Protein AF-A0AAV5Y856-F1 (afdb_monomer_lite)

Structure (mmCIF, N/CA/C/O backbone):
data_AF-A0AAV5Y856-F1
#
_entry.id   AF-A0AAV5Y856-F1
#
loop_
_atom_site.group_PDB
_atom_site.id
_atom_site.type_symbol
_atom_site.label_atom_id
_atom_site.label_alt_id
_atom_site.label_comp_id
_atom_site.label_asym_id
_atom_site.label_entity_id
_atom_site.label_seq_id
_atom_site.pdbx_PDB_ins_code
_atom_site.Cartn_x
_atom_site.Cartn_y
_atom_site.Cartn_z
_atom_site.occupancy
_atom_site.B_iso_or_equiv
_atom_site.auth_seq_id
_atom_site.auth_comp_id
_atom_site.auth_asym_id
_atom_site.auth_atom_id
_atom_site.pdbx_PDB_model_num
ATOM 1 N N . MET A 1 1 ? -7.740 5.670 14.185 1.00 95.50 1 MET A N 1
ATOM 2 C CA . MET A 1 1 ? -6.278 5.711 14.469 1.00 95.50 1 MET A CA 1
ATOM 3 C C . MET A 1 1 ? -5.568 6.446 13.343 1.00 95.50 1 MET A C 1
ATOM 5 O O . MET A 1 1 ? -6.128 6.472 12.254 1.00 95.50 1 MET A O 1
ATOM 9 N N . LYS A 1 2 ? -4.370 6.988 13.594 1.00 98.06 2 LYS A N 1
ATOM 10 C CA . LYS A 1 2 ? -3.499 7.584 12.568 1.00 98.06 2 LYS A CA 1
ATOM 11 C C . LYS A 1 2 ? -2.382 6.609 12.210 1.00 98.06 2 LYS A C 1
ATOM 13 O O . LYS A 1 2 ? -1.757 6.069 13.120 1.00 98.06 2 LYS A O 1
ATOM 18 N N . ILE A 1 3 ? -2.172 6.352 10.923 1.00 98.38 3 ILE A N 1
ATOM 19 C CA . ILE A 1 3 ? -1.254 5.314 10.446 1.00 98.38 3 ILE A CA 1
ATOM 20 C C . ILE A 1 3 ? -0.408 5.863 9.295 1.00 98.38 3 ILE A C 1
ATOM 22 O O . ILE A 1 3 ? -0.949 6.348 8.303 1.00 98.38 3 ILE A O 1
ATOM 26 N N . GLY A 1 4 ? 0.915 5.769 9.427 1.00 98.25 4 GLY A N 1
ATOM 27 C CA . GLY A 1 4 ? 1.860 6.033 8.343 1.00 98.25 4 GLY A CA 1
ATOM 28 C C . GLY A 1 4 ? 2.320 4.725 7.705 1.00 98.25 4 GLY A C 1
ATOM 29 O O . GLY A 1 4 ? 2.772 3.826 8.412 1.00 98.25 4 GLY A O 1
ATOM 30 N N . VAL A 1 5 ? 2.205 4.619 6.383 1.00 97.94 5 VAL A N 1
ATOM 31 C CA . VAL A 1 5 ? 2.682 3.485 5.582 1.00 97.94 5 VAL A CA 1
ATOM 32 C C . VAL A 1 5 ? 3.831 3.969 4.704 1.00 97.94 5 VAL A C 1
ATOM 34 O O . VAL A 1 5 ? 3.652 4.867 3.882 1.00 97.94 5 VAL A O 1
ATOM 37 N N . LEU A 1 6 ? 5.011 3.378 4.884 1.00 96.62 6 LEU A N 1
ATOM 38 C CA . LEU A 1 6 ? 6.191 3.650 4.065 1.00 96.62 6 LEU A CA 1
ATOM 39 C C . LEU A 1 6 ? 6.295 2.576 2.977 1.00 96.62 6 LEU A C 1
ATOM 41 O O . LEU A 1 6 ? 6.504 1.404 3.284 1.00 96.62 6 LEU A O 1
ATOM 45 N N . GLY A 1 7 ? 6.131 2.985 1.720 1.00 93.50 7 GLY A N 1
ATOM 46 C CA . GLY A 1 7 ? 6.109 2.119 0.544 1.00 93.50 7 GLY A CA 1
ATOM 47 C C . GLY A 1 7 ? 4.707 1.952 -0.056 1.00 93.50 7 GLY A C 1
ATOM 48 O O . GLY A 1 7 ? 3.779 1.469 0.595 1.00 93.50 7 GLY A O 1
ATOM 49 N N . GLY A 1 8 ? 4.571 2.304 -1.333 1.00 92.38 8 GLY A N 1
ATOM 50 C CA . GLY A 1 8 ? 3.363 2.219 -2.158 1.00 92.38 8 GLY A CA 1
ATOM 51 C C . GLY A 1 8 ? 3.210 0.905 -2.931 1.00 92.38 8 GLY A C 1
ATOM 52 O O . GLY A 1 8 ? 2.480 0.857 -3.916 1.00 92.38 8 GLY A O 1
ATOM 53 N N . GLY A 1 9 ? 3.889 -0.168 -2.522 1.00 90.81 9 GLY A N 1
ATOM 54 C CA . GLY A 1 9 ? 3.683 -1.495 -3.108 1.00 90.81 9 GLY A CA 1
ATOM 55 C C . GLY A 1 9 ? 2.453 -2.223 -2.531 1.00 90.81 9 GLY A C 1
ATOM 56 O O . GLY A 1 9 ? 2.026 -1.888 -1.426 1.00 90.81 9 GLY A O 1
ATOM 57 N N . PRO A 1 10 ? 1.898 -3.263 -3.193 1.00 91.06 10 PRO A N 1
ATOM 58 C CA . PRO A 1 10 ? 0.909 -4.197 -2.666 1.00 91.06 10 PRO A CA 1
ATOM 59 C C . PRO A 1 10 ? 0.914 -4.517 -1.183 1.00 91.06 10 PRO A C 1
ATOM 61 O O . PRO A 1 10 ? -0.164 -4.466 -0.617 1.00 91.06 10 PRO A O 1
ATOM 64 N N . ALA A 1 11 ? 2.036 -4.782 -0.510 1.00 91.94 11 ALA A N 1
ATOM 65 C CA . ALA A 1 11 ? 1.985 -5.000 0.940 1.00 91.94 11 ALA A CA 1
ATOM 66 C C . ALA A 1 11 ? 1.429 -3.770 1.692 1.00 91.94 11 ALA A C 1
ATOM 68 O O . ALA A 1 11 ? 0.475 -3.891 2.463 1.00 91.94 11 ALA A O 1
ATOM 69 N N . GLY A 1 12 ? 1.970 -2.579 1.416 1.00 94.69 12 GLY A N 1
ATOM 70 C CA . GLY A 1 12 ? 1.537 -1.324 2.035 1.00 94.69 12 GLY A CA 1
ATOM 71 C C . GLY A 1 12 ? 0.127 -0.910 1.613 1.00 94.69 12 GLY A C 1
ATOM 72 O O . GLY A 1 12 ? -0.702 -0.567 2.458 1.00 94.69 12 GLY A O 1
ATOM 73 N N . LEU A 1 13 ? -0.183 -1.008 0.317 1.00 94.50 13 LEU A N 1
ATOM 74 C CA . LEU A 1 13 ? -1.508 -0.665 -0.210 1.00 94.50 13 LEU A CA 1
ATOM 75 C C . LEU A 1 13 ? -2.595 -1.636 0.265 1.00 94.50 13 LEU A C 1
ATOM 77 O O . LEU A 1 13 ? -3.697 -1.207 0.608 1.00 94.50 13 LEU A O 1
ATOM 81 N N . TYR A 1 14 ? -2.295 -2.933 0.332 1.00 96.31 14 TYR A N 1
ATOM 82 C CA . TYR A 1 14 ? -3.233 -3.937 0.825 1.00 96.31 14 TYR A CA 1
ATOM 83 C C . TYR A 1 14 ? -3.491 -3.766 2.319 1.00 96.31 14 TYR A C 1
ATOM 85 O O . TYR A 1 14 ? -4.641 -3.796 2.751 1.00 96.31 14 TYR A O 1
ATOM 93 N N . PHE A 1 15 ? -2.451 -3.491 3.106 1.00 97.81 15 PHE A N 1
ATOM 94 C CA . PHE A 1 15 ? -2.624 -3.140 4.510 1.00 97.81 15 PHE A CA 1
ATOM 95 C C . PHE A 1 15 ? -3.503 -1.889 4.681 1.00 97.81 15 PHE A C 1
ATOM 97 O O . PHE A 1 15 ? -4.466 -1.919 5.450 1.00 97.81 15 PHE A O 1
ATOM 104 N N . ALA A 1 16 ? -3.241 -0.815 3.926 1.00 98.19 16 ALA A N 1
ATOM 105 C CA . ALA A 1 16 ? -4.054 0.402 3.972 1.00 98.19 16 ALA A CA 1
ATOM 106 C C . ALA A 1 16 ? -5.531 0.125 3.629 1.00 98.19 16 ALA A C 1
ATOM 108 O O . ALA A 1 16 ? -6.433 0.613 4.318 1.00 98.19 16 ALA A O 1
ATOM 109 N N . LEU A 1 17 ? -5.778 -0.712 2.615 1.00 98.19 17 LEU A N 1
ATOM 110 C CA . LEU A 1 17 ? -7.115 -1.178 2.249 1.00 98.19 17 LEU A CA 1
ATOM 111 C C . LEU A 1 17 ? -7.785 -1.940 3.398 1.00 98.19 17 LEU A C 1
ATOM 113 O O . LEU A 1 17 ? -8.928 -1.638 3.740 1.00 98.19 17 LEU A O 1
ATOM 117 N N . LEU A 1 18 ? -7.098 -2.912 4.003 1.00 98.38 18 LEU A N 1
ATOM 118 C CA . LEU A 1 18 ? -7.644 -3.710 5.103 1.00 98.38 18 LEU A CA 1
ATOM 119 C C . LEU A 1 18 ? -7.993 -2.845 6.317 1.00 98.38 18 LEU A C 1
ATOM 121 O O . LEU A 1 18 ? -9.076 -3.004 6.878 1.00 98.38 18 LEU A O 1
ATOM 125 N N . MET A 1 19 ? -7.139 -1.882 6.671 1.00 98.44 19 MET A N 1
ATOM 126 C CA . MET A 1 19 ? -7.420 -0.951 7.765 1.00 98.44 19 MET A CA 1
ATOM 127 C C . MET A 1 19 ? -8.650 -0.088 7.464 1.00 98.44 19 MET A C 1
ATOM 129 O O . MET A 1 19 ? -9.522 0.053 8.320 1.00 98.44 19 MET A O 1
ATOM 133 N N . LYS A 1 20 ? -8.792 0.429 6.235 1.00 98.19 20 LYS A N 1
ATOM 134 C CA . LYS A 1 20 ? -10.008 1.157 5.831 1.00 98.19 20 LYS A CA 1
ATOM 135 C C . LYS A 1 20 ? -11.257 0.276 5.828 1.00 98.19 20 LYS A C 1
ATOM 137 O O . LYS A 1 20 ? -12.323 0.759 6.202 1.00 98.19 2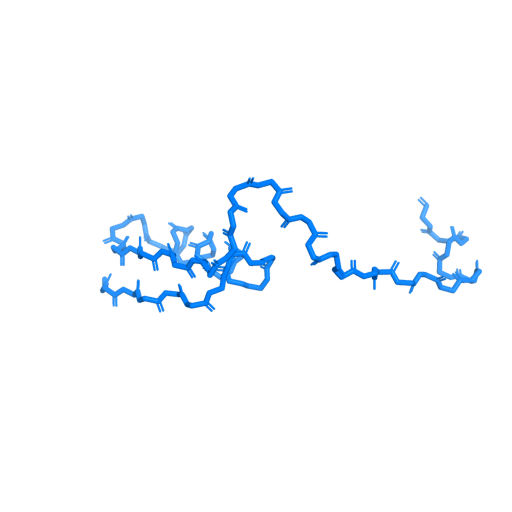0 LYS A O 1
ATOM 142 N N . ARG A 1 21 ? -11.138 -0.999 5.444 1.00 98.44 21 ARG A N 1
ATOM 143 C CA . ARG A 1 21 ? -12.244 -1.970 5.493 1.00 98.44 21 ARG A CA 1
ATOM 144 C C . ARG A 1 21 ? -12.664 -2.304 6.920 1.00 98.44 21 ARG A C 1
ATOM 146 O O . ARG A 1 21 ? -13.852 -2.472 7.161 1.00 98.44 21 ARG A O 1
ATOM 153 N N . GLN A 1 22 ? -11.710 -2.413 7.842 1.00 98.31 22 GLN A N 1
ATOM 154 C CA . GLN A 1 22 ? -11.996 -2.664 9.251 1.00 98.31 22 GLN A CA 1
ATOM 155 C C . GLN A 1 22 ? -12.718 -1.470 9.885 1.00 98.31 22 GLN A C 1
ATOM 157 O O . GLN A 1 22 ? -13.687 -1.658 10.616 1.00 98.31 22 GLN A O 1
ATOM 162 N N . ASN A 1 23 ? -12.259 -0.246 9.600 1.00 98.50 23 ASN A N 1
ATOM 163 C CA . ASN A 1 23 ? -12.924 0.980 10.028 1.00 98.50 23 ASN A CA 1
ATOM 164 C C . ASN A 1 23 ? -12.539 2.173 9.127 1.00 98.50 23 ASN A C 1
ATOM 166 O O . ASN A 1 23 ? -11.397 2.637 9.097 1.00 98.50 23 ASN A O 1
ATOM 170 N N . ALA A 1 24 ? 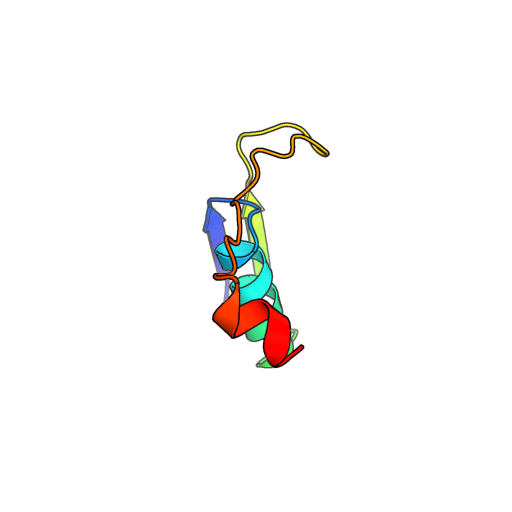-13.520 2.744 8.430 1.00 98.06 24 ALA A N 1
ATOM 171 C CA . ALA A 1 24 ? -13.289 3.839 7.487 1.00 98.06 24 ALA A CA 1
ATOM 172 C C . ALA A 1 24 ? -12.719 5.120 8.138 1.00 98.06 24 ALA A C 1
ATOM 174 O O . ALA A 1 24 ? -12.072 5.918 7.450 1.00 98.06 24 ALA A O 1
ATOM 175 N N . ALA A 1 25 ? -12.902 5.291 9.455 1.00 98.50 25 ALA A N 1
ATOM 176 C CA . ALA A 1 25 ? -12.418 6.435 10.228 1.00 98.50 25 ALA A CA 1
ATOM 177 C C . ALA A 1 25 ? -10.903 6.405 10.519 1.00 98.50 25 ALA A C 1
ATOM 179 O O . ALA A 1 25 ? -10.373 7.346 11.111 1.00 98.50 25 ALA A O 1
ATOM 180 N N . HIS A 1 26 ? -10.174 5.350 10.138 1.00 98.44 26 HIS A N 1
ATOM 181 C CA . HIS A 1 26 ? -8.710 5.375 10.197 1.00 98.44 26 HIS A CA 1
ATOM 182 C C . HIS A 1 26 ? -8.146 6.455 9.262 1.00 98.44 26 HIS A C 1
ATOM 184 O O . HIS A 1 26 ? -8.477 6.492 8.082 1.00 98.44 26 HIS A O 1
ATOM 190 N N . GLU A 1 27 ? -7.272 7.321 9.765 1.00 98.56 27 GLU A N 1
ATOM 191 C CA . GLU A 1 27 ? -6.509 8.281 8.965 1.00 98.56 27 GLU A CA 1
ATOM 192 C C . GLU A 1 27 ? -5.214 7.589 8.528 1.00 98.56 27 GLU A C 1
ATOM 194 O O . GLU A 1 27 ? -4.447 7.128 9.374 1.00 98.56 27 GLU A O 1
ATOM 199 N N . ILE A 1 28 ? -5.001 7.447 7.220 1.00 98.31 28 ILE A N 1
ATOM 200 C CA . ILE A 1 28 ? -3.879 6.682 6.665 1.00 98.31 28 ILE A CA 1
ATOM 201 C C . ILE A 1 28 ? -3.154 7.550 5.646 1.00 98.31 28 ILE A C 1
ATOM 203 O O . ILE A 1 28 ? -3.788 8.077 4.733 1.00 98.31 28 ILE A O 1
ATOM 207 N N . ILE A 1 29 ? -1.836 7.663 5.798 1.00 98.31 29 ILE A N 1
ATOM 208 C CA . ILE A 1 29 ? -0.947 8.329 4.846 1.00 98.31 29 ILE A CA 1
ATOM 209 C C . ILE A 1 29 ? -0.000 7.272 4.286 1.00 98.31 29 ILE A C 1
ATOM 211 O O . ILE A 1 29 ? 0.679 6.586 5.047 1.00 98.31 29 ILE A O 1
ATOM 215 N N . VAL A 1 30 ? 0.037 7.148 2.961 1.00 96.81 30 VAL A N 1
ATOM 216 C CA . VAL A 1 30 ? 0.997 6.300 2.246 1.00 96.81 30 VAL A CA 1
ATOM 217 C C . VAL A 1 30 ? 2.038 7.210 1.611 1.00 96.81 30 VAL A C 1
ATOM 219 O O . VAL A 1 30 ? 1.679 8.152 0.907 1.00 96.81 30 VAL A O 1
ATOM 222 N N . VAL A 1 31 ? 3.313 6.933 1.864 1.00 96.88 31 VAL A N 1
ATOM 223 C CA . VAL A 1 31 ? 4.438 7.663 1.274 1.00 96.88 31 VAL A CA 1
ATOM 224 C C . VAL A 1 31 ? 5.263 6.688 0.452 1.00 96.88 31 VAL A C 1
ATOM 226 O O . VAL A 1 31 ? 5.668 5.643 0.953 1.00 96.88 31 VAL A O 1
ATOM 229 N N . GLU A 1 32 ? 5.516 7.035 -0.805 1.00 93.94 32 GLU A N 1
ATOM 230 C CA . GLU A 1 32 ? 6.348 6.265 -1.726 1.00 93.94 32 GLU A CA 1
ATOM 231 C C . GLU A 1 32 ? 7.535 7.126 -2.166 1.00 93.94 32 GLU A C 1
ATOM 233 O O . GLU A 1 32 ? 7.375 8.320 -2.418 1.00 93.94 32 GLU A O 1
ATOM 238 N N . GLN A 1 33 ? 8.728 6.527 -2.217 1.00 94.12 33 GLN A N 1
ATOM 239 C CA . GLN A 1 33 ? 9.952 7.224 -2.629 1.00 94.12 33 GLN A CA 1
ATOM 240 C C . GLN A 1 33 ? 9.974 7.493 -4.140 1.00 94.12 33 GLN A C 1
ATOM 242 O O . GLN A 1 33 ? 10.583 8.460 -4.593 1.00 94.12 33 GLN A O 1
ATOM 247 N N . ASN A 1 34 ? 9.330 6.625 -4.920 1.00 91.00 34 ASN A N 1
ATOM 248 C CA . ASN A 1 34 ? 9.395 6.641 -6.369 1.00 91.00 34 ASN A CA 1
ATOM 249 C C . ASN A 1 34 ? 8.273 7.481 -7.007 1.00 91.00 34 ASN A C 1
ATOM 251 O O . ASN A 1 34 ? 7.181 7.591 -6.445 1.00 91.00 34 ASN A O 1
ATOM 255 N N . PRO A 1 35 ? 8.494 8.033 -8.217 1.00 91.56 35 PRO A N 1
ATOM 256 C CA . PRO A 1 35 ? 7.446 8.719 -8.967 1.00 91.56 35 PRO A CA 1
ATOM 257 C C . PRO A 1 35 ? 6.235 7.821 -9.253 1.00 91.56 35 PRO A C 1
ATOM 259 O O . PRO A 1 35 ? 6.355 6.603 -9.400 1.00 91.56 35 PRO A O 1
ATOM 262 N N . ALA A 1 36 ? 5.061 8.435 -9.416 1.00 87.06 36 ALA A N 1
ATOM 263 C CA . ALA A 1 36 ? 3.870 7.720 -9.861 1.00 87.06 36 ALA A CA 1
ATOM 264 C C . ALA A 1 36 ? 4.129 7.010 -11.204 1.00 87.06 36 ALA A C 1
ATOM 266 O O . ALA A 1 36 ? 4.681 7.596 -12.132 1.00 87.06 36 ALA A O 1
ATOM 267 N N . GLY A 1 37 ? 3.732 5.739 -11.302 1.00 81.50 37 GLY A N 1
ATOM 268 C CA . GLY A 1 37 ? 3.961 4.912 -12.492 1.00 81.50 37 GLY A CA 1
ATOM 269 C C . GLY A 1 37 ? 5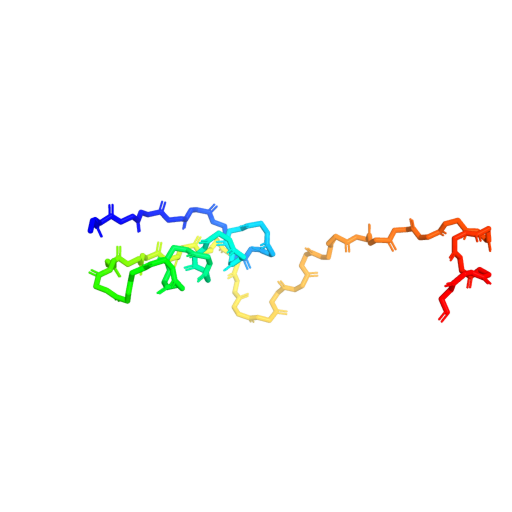.345 4.258 -12.568 1.00 81.50 37 GLY A C 1
ATOM 27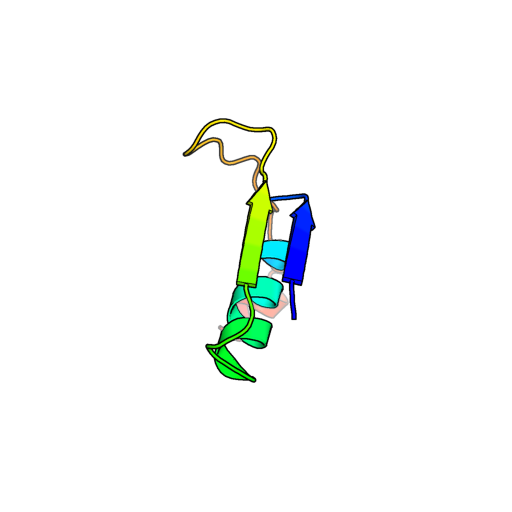0 O O . GLY A 1 37 ? 5.565 3.434 -13.456 1.00 81.50 37 GLY A O 1
ATOM 271 N N . ALA A 1 38 ? 6.258 4.547 -11.635 1.00 87.19 38 ALA A N 1
ATOM 272 C CA . ALA A 1 38 ? 7.516 3.821 -11.539 1.00 87.19 38 ALA A CA 1
ATOM 273 C C . ALA A 1 38 ? 7.254 2.387 -11.050 1.00 87.19 38 ALA A C 1
ATOM 275 O O . ALA A 1 38 ? 6.986 2.129 -9.875 1.00 87.19 38 ALA A O 1
ATOM 276 N N . THR A 1 39 ? 7.291 1.440 -11.983 1.00 73.38 39 THR A N 1
ATOM 277 C CA . THR A 1 39 ? 7.023 0.025 -11.725 1.00 73.38 39 THR A CA 1
ATOM 278 C C . THR A 1 39 ? 8.323 -0.700 -11.408 1.00 73.38 39 THR A C 1
ATOM 280 O O . THR A 1 39 ? 8.895 -1.413 -12.228 1.00 73.38 39 THR A O 1
ATOM 283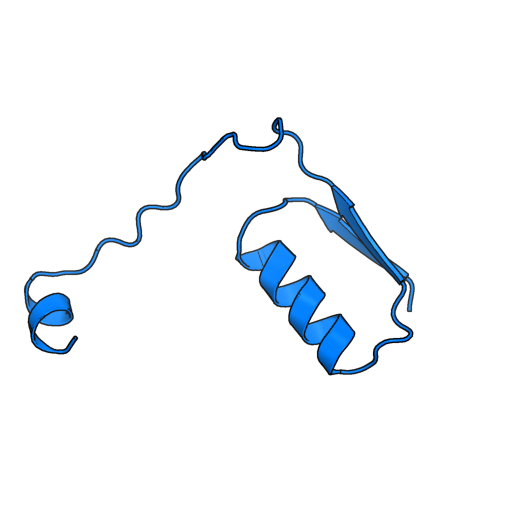 N N . TYR A 1 40 ? 8.794 -0.551 -10.172 1.00 69.88 40 TYR A N 1
ATOM 284 C CA . TYR A 1 40 ? 9.789 -1.467 -9.617 1.00 69.88 40 TYR A CA 1
ATOM 285 C C . TYR A 1 40 ? 9.065 -2.775 -9.290 1.00 69.88 40 TYR A C 1
ATOM 287 O O . TYR A 1 40 ? 8.556 -2.980 -8.190 1.00 69.88 40 TYR A O 1
ATOM 295 N N . GLY A 1 41 ? 8.866 -3.597 -10.318 1.00 62.25 41 GLY A N 1
ATOM 296 C CA . GLY A 1 41 ? 8.064 -4.807 -10.225 1.00 62.25 41 GLY A CA 1
ATOM 297 C C . GLY A 1 41 ? 8.628 -5.804 -9.212 1.00 62.25 41 GLY A C 1
ATOM 298 O O . GLY A 1 41 ? 9.795 -6.169 -9.254 1.00 62.25 41 GLY A O 1
ATOM 299 N N . TRP A 1 42 ? 7.769 -6.315 -8.340 1.00 62.84 42 TRP A N 1
ATOM 300 C CA . TRP A 1 42 ? 7.802 -7.709 -7.892 1.00 62.84 42 TRP A CA 1
ATOM 301 C C . TRP A 1 42 ? 7.420 -8.634 -9.038 1.00 62.84 42 TRP A C 1
ATOM 303 O O . TRP A 1 42 ? 6.289 -8.604 -9.525 1.00 62.84 42 TRP A O 1
ATOM 313 N N . GLY A 1 43 ? 8.345 -9.501 -9.430 1.00 66.38 43 GLY A N 1
ATOM 314 C CA . GLY A 1 43 ? 7.997 -10.677 -10.209 1.00 66.38 43 GLY A CA 1
ATOM 315 C C . GLY A 1 43 ? 7.269 -11.673 -9.313 1.00 66.38 43 GLY A C 1
ATOM 316 O O . GLY A 1 43 ? 7.867 -12.225 -8.392 1.00 66.38 43 GLY A O 1
ATOM 317 N N . VAL A 1 44 ? 5.991 -11.925 -9.587 1.00 68.00 44 VAL A N 1
ATOM 318 C CA . VAL A 1 44 ? 5.349 -13.159 -9.127 1.00 68.00 44 VAL A CA 1
ATOM 319 C C . VAL A 1 44 ? 5.747 -14.229 -10.131 1.00 68.00 44 VAL A C 1
ATOM 321 O O . VAL A 1 44 ? 5.248 -14.256 -11.253 1.00 68.00 44 VAL A O 1
ATOM 324 N N . VAL A 1 45 ? 6.714 -15.062 -9.758 1.00 75.50 45 VAL A N 1
ATOM 325 C CA . VAL A 1 45 ? 7.141 -16.178 -10.602 1.00 75.50 45 VAL A CA 1
ATOM 326 C C . VAL A 1 45 ? 6.256 -17.369 -10.273 1.00 75.50 45 VAL A C 1
ATOM 328 O O . VAL A 1 45 ? 6.285 -17.891 -9.159 1.00 75.50 45 VAL A O 1
ATOM 331 N N . PHE A 1 46 ? 5.458 -17.793 -11.246 1.00 76.25 46 PHE A N 1
ATOM 332 C CA . PHE A 1 46 ? 4.740 -19.056 -11.173 1.00 76.25 46 PHE A CA 1
ATOM 333 C C . PHE A 1 46 ? 5.648 -20.170 -11.688 1.00 76.25 46 PHE A C 1
ATOM 335 O O . PHE A 1 46 ? 6.363 -19.993 -12.671 1.00 76.25 46 PHE A O 1
ATOM 342 N N . SER A 1 47 ? 5.620 -21.326 -11.029 1.00 82.62 47 SER A N 1
ATOM 343 C CA . SER A 1 47 ? 6.181 -22.539 -11.625 1.00 82.62 47 SER A CA 1
ATOM 344 C C . SER A 1 47 ? 5.262 -23.043 -12.740 1.00 82.62 47 SER A C 1
ATOM 346 O O . SER A 1 47 ? 4.054 -22.800 -12.689 1.00 82.62 47 SER A O 1
ATOM 348 N N . ASP A 1 48 ? 5.798 -23.822 -13.686 1.00 84.06 48 ASP A N 1
ATOM 349 C CA . ASP A 1 48 ? 4.995 -24.486 -14.731 1.00 84.06 48 ASP A CA 1
ATOM 350 C C . ASP A 1 48 ? 3.820 -25.274 -14.135 1.00 84.06 48 ASP A C 1
ATOM 352 O O . ASP A 1 48 ? 2.709 -25.290 -14.661 1.00 84.06 48 ASP A O 1
ATOM 356 N N . ARG A 1 49 ? 4.038 -25.877 -12.962 1.00 83.44 49 ARG A N 1
ATOM 357 C CA . ARG A 1 49 ? 2.995 -26.579 -12.218 1.00 83.44 49 ARG A CA 1
ATOM 358 C C . ARG A 1 49 ? 1.921 -25.633 -11.679 1.00 83.44 49 ARG A C 1
ATOM 360 O O . ARG A 1 49 ? 0.745 -25.965 -11.755 1.00 83.44 49 ARG A O 1
ATOM 367 N N . ALA A 1 50 ? 2.295 -24.479 -11.130 1.00 81.88 50 ALA A N 1
ATOM 368 C CA . ALA A 1 50 ? 1.330 -23.510 -10.611 1.00 81.88 50 ALA A CA 1
ATOM 369 C C . ALA A 1 50 ? 0.452 -22.908 -11.723 1.00 81.88 50 ALA A C 1
ATOM 371 O O . ALA A 1 50 ? -0.733 -22.689 -11.496 1.00 81.88 50 ALA A O 1
ATOM 372 N N . LEU A 1 51 ? 1.004 -22.722 -12.928 1.00 81.88 51 LEU A N 1
ATOM 373 C CA . LEU A 1 51 ? 0.252 -22.292 -14.113 1.00 81.88 51 LEU A CA 1
ATOM 374 C C . LEU A 1 51 ? -0.820 -23.300 -14.546 1.00 81.88 51 LEU A C 1
ATOM 376 O O . LEU A 1 51 ? -1.847 -22.890 -15.064 1.00 81.88 51 LEU A O 1
ATOM 380 N N . SER A 1 52 ? -0.621 -24.600 -14.307 1.00 85.56 52 SER A N 1
ATOM 381 C CA . SER A 1 52 ? -1.609 -25.626 -14.681 1.00 85.56 52 SER A CA 1
ATOM 382 C C . SER A 1 52 ? -2.899 -25.610 -13.844 1.00 85.56 52 SER A C 1
ATOM 384 O O . SER A 1 52 ? -3.862 -26.277 -14.212 1.00 85.56 52 SER A O 1
ATOM 386 N N . PHE A 1 53 ? -2.916 -24.881 -12.720 1.00 77.31 53 PHE A N 1
ATOM 387 C CA . PHE A 1 53 ? -4.063 -24.785 -11.807 1.00 77.31 53 PHE A CA 1
ATOM 388 C C . PHE A 1 53 ? -4.806 -23.440 -11.876 1.00 77.31 53 PHE A C 1
ATOM 390 O O . PHE A 1 53 ? -5.739 -23.243 -11.094 1.00 77.31 53 PHE A O 1
ATOM 397 N N . LEU A 1 54 ? -4.377 -22.519 -12.748 1.00 70.00 54 LEU A N 1
ATOM 398 C CA . LEU A 1 54 ? -5.024 -21.223 -12.981 1.00 70.00 54 LEU A CA 1
ATOM 399 C C . LE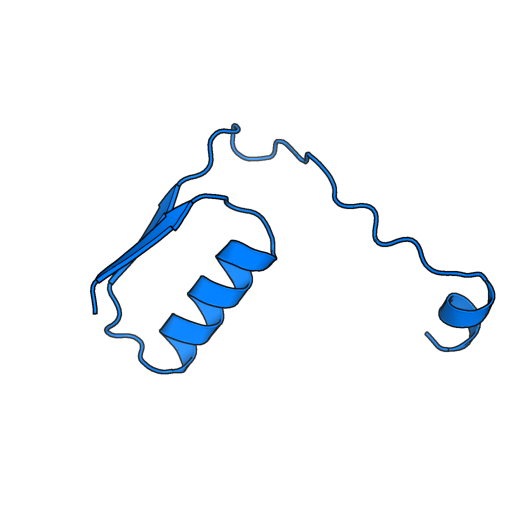U A 1 54 ? -5.972 -21.304 -14.183 1.00 70.00 54 LEU A C 1
ATOM 401 O O . LEU A 1 54 ? -7.055 -20.686 -14.100 1.00 70.00 54 LEU A O 1
#

Radius of gyration: 15.16 Å; chains: 1; bounding box: 23×35×29 Å

pLDDT: mean 89.37, std 10.68, range [62.25, 98.56]

Secondary structure (DSSP, 8-state):
-EEEEE--SHHHHHHHHHHHHH-TT-EEEEE-SSPTT----------HHHHTT-

Foldseek 3Di:
DEEEFEAPDPVRVVVVVVVCVVPVPYHYDYDYPDDPPPPPDDDPDDDPVNVVVD

Sequence (54 aa):
MKIGVLGGGPAGLYFALLMKRQNAAHEIIVVEQNPAGATYGWGVVFSDRALSFL